Protein AF-A0A1Z9LT45-F1 (afdb_monomer)

Radius of gyration: 24.72 Å; Cα contacts (8 Å, |Δi|>4): 29; chains: 1; bounding box: 57×39×50 Å

Solvent-accessible surface area (backbone atoms only — not comparable to full-atom values): 4341 Å² total; per-residue (Å²): 138,54,73,68,60,52,53,54,50,51,53,52,49,51,56,51,49,54,52,51,50,54,49,51,61,69,66,48,78,75,73,71,89,54,73,85,77,50,73,29,64,62,36,86,65,71,100,57,45,79,41,64,82,46,70,70,76,82,85,60,95,85,77,82,80,135

pLDDT: mean 75.02, std 15.03, range [47.09, 95.31]

Secondary structure (DSSP, 8-state):
--HHHHHHHHHHHHHHHHHHHHHHHHHS----TTTTS-SSPBP-SSTTTT-B--------TT----

Mean predicted aligned error: 14.91 Å

Sequence (66 aa):
MGRFTELLKNFANNSLNKKKENVLLRARKEVGINDNGTSGFTIKEGPNKGRVLGHISVKHSNTKFQ

Fol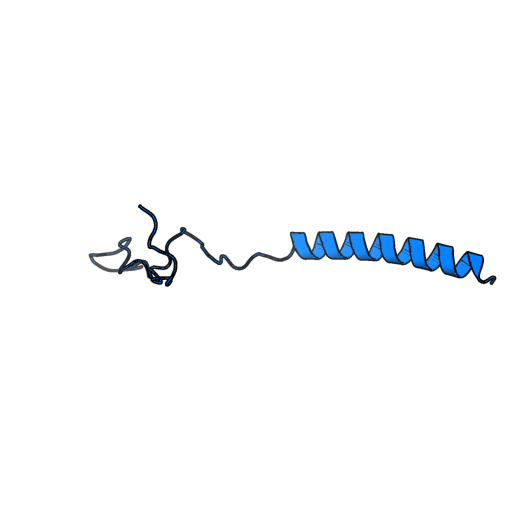dseek 3Di:
DDPVVVVVVVVVVVVVVVVVVVVVVVVPDPDPPQPPPACFDAACDDPRHRDTPDGPDDDDPPPDDD

Structure (mmCIF, N/CA/C/O backbone):
data_AF-A0A1Z9LT45-F1
#
_entry.id   AF-A0A1Z9LT45-F1
#
loop_
_atom_site.group_PDB
_atom_site.id
_atom_site.type_symbol
_atom_site.label_atom_id
_atom_site.label_alt_id
_atom_site.label_comp_id
_atom_site.label_asym_id
_atom_site.label_entity_id
_atom_site.label_seq_id
_atom_site.pdbx_PDB_ins_code
_atom_site.Cartn_x
_atom_site.Cartn_y
_atom_site.Cartn_z
_atom_site.occupancy
_atom_site.B_iso_or_equiv
_atom_site.auth_seq_id
_atom_site.auth_comp_id
_atom_site.auth_asym_id
_atom_site.auth_atom_id
_atom_site.pdbx_PDB_model_num
ATOM 1 N N . MET A 1 1 ? 27.276 -10.651 -29.281 1.00 63.94 1 MET A N 1
ATOM 2 C CA . MET A 1 1 ? 26.122 -9.856 -28.804 1.00 63.94 1 MET A CA 1
ATOM 3 C C . MET A 1 1 ? 26.643 -8.480 -28.425 1.00 63.94 1 MET A C 1
ATOM 5 O O . MET A 1 1 ? 27.617 -8.415 -27.691 1.00 63.94 1 MET A O 1
ATOM 9 N N . GLY A 1 2 ? 26.123 -7.406 -29.022 1.00 86.50 2 GLY A N 1
ATOM 10 C CA . GLY A 1 2 ? 26.654 -6.049 -28.821 1.00 86.50 2 GLY A CA 1
ATOM 11 C C . GLY A 1 2 ? 25.940 -5.304 -27.690 1.00 86.50 2 GLY A C 1
ATOM 12 O O . GLY A 1 2 ? 24.766 -5.567 -27.434 1.00 86.50 2 GLY A O 1
ATOM 13 N N . ARG A 1 3 ? 26.593 -4.316 -27.063 1.00 77.31 3 ARG A N 1
ATOM 14 C CA . ARG A 1 3 ? 26.010 -3.523 -25.955 1.00 77.31 3 ARG A CA 1
ATOM 15 C C . ARG A 1 3 ? 24.628 -2.934 -26.276 1.00 77.31 3 ARG A C 1
ATOM 17 O O . ARG A 1 3 ? 23.751 -2.893 -25.422 1.00 77.31 3 ARG A O 1
ATOM 24 N N . PHE A 1 4 ? 24.404 -2.520 -27.523 1.00 86.88 4 PHE A N 1
ATOM 25 C CA . PHE A 1 4 ? 23.112 -1.984 -27.966 1.00 86.88 4 PHE A CA 1
ATOM 26 C C . PHE A 1 4 ? 21.986 -3.031 -27.931 1.00 86.88 4 PHE A C 1
ATOM 28 O O . PHE A 1 4 ? 20.861 -2.732 -27.538 1.00 86.88 4 PHE A O 1
ATOM 35 N N . THR A 1 5 ? 22.298 -4.287 -28.262 1.00 89.56 5 THR A N 1
ATOM 36 C CA . THR A 1 5 ? 21.329 -5.393 -28.189 1.00 89.56 5 THR A CA 1
ATOM 37 C C . THR A 1 5 ? 20.933 -5.707 -26.746 1.00 89.56 5 THR A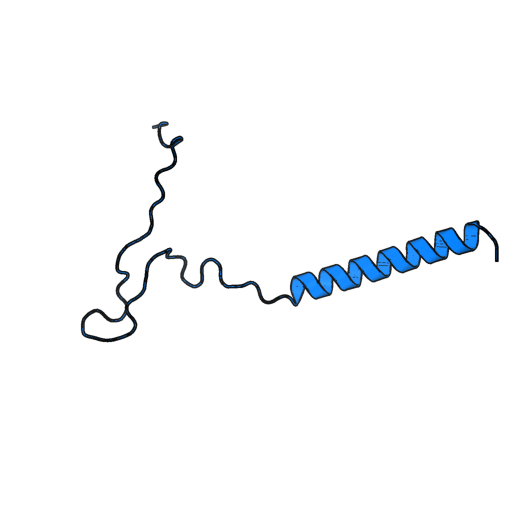 C 1
ATOM 39 O O . THR A 1 5 ? 19.772 -6.003 -26.473 1.00 89.56 5 THR A O 1
ATOM 42 N N . GLU A 1 6 ? 21.867 -5.564 -25.804 1.00 91.69 6 GLU A N 1
ATOM 43 C CA . GLU A 1 6 ? 21.609 -5.747 -24.374 1.00 91.69 6 GLU A CA 1
ATOM 44 C C . GLU A 1 6 ? 20.728 -4.629 -23.808 1.00 91.69 6 GLU A C 1
ATOM 46 O O . GLU A 1 6 ? 19.790 -4.912 -23.065 1.00 91.69 6 GLU A O 1
ATOM 51 N N . LEU A 1 7 ? 20.954 -3.373 -24.212 1.00 90.88 7 LEU A N 1
ATOM 52 C CA . LEU A 1 7 ? 20.106 -2.239 -23.823 1.00 90.88 7 LEU A CA 1
ATOM 53 C C . LEU A 1 7 ? 18.653 -2.426 -24.273 1.00 90.88 7 LEU A C 1
ATOM 55 O O . LEU A 1 7 ? 17.732 -2.266 -23.470 1.00 90.88 7 LEU A O 1
ATOM 59 N N . LEU A 1 8 ? 18.442 -2.821 -25.532 1.00 93.06 8 LEU A N 1
ATOM 60 C CA . LEU A 1 8 ? 17.103 -3.088 -26.064 1.00 93.06 8 LEU A CA 1
ATOM 61 C C . LEU A 1 8 ? 16.428 -4.261 -25.345 1.00 93.06 8 LEU A C 1
ATOM 63 O O . LEU A 1 8 ? 15.247 -4.185 -24.999 1.00 93.06 8 LEU A O 1
ATOM 67 N N . LYS A 1 9 ? 17.188 -5.323 -25.055 1.00 93.69 9 LYS A N 1
ATOM 68 C CA . LYS A 1 9 ? 16.707 -6.472 -24.281 1.00 93.69 9 LYS A CA 1
ATOM 69 C C . LYS A 1 9 ? 16.284 -6.059 -22.869 1.00 93.69 9 LYS A C 1
ATOM 71 O O . LYS A 1 9 ? 15.211 -6.449 -22.413 1.00 93.69 9 LYS A O 1
ATOM 76 N N . ASN A 1 10 ? 17.081 -5.235 -22.194 1.00 93.00 10 ASN A N 1
ATOM 77 C CA . ASN A 1 10 ? 16.778 -4.736 -20.853 1.00 93.00 10 ASN A CA 1
ATOM 78 C C . ASN A 1 10 ? 15.540 -3.834 -20.847 1.00 93.00 10 ASN A C 1
ATOM 80 O O . ASN A 1 10 ? 14.684 -3.977 -19.978 1.00 93.00 10 ASN A O 1
ATOM 84 N N . PHE A 1 11 ? 15.392 -2.959 -21.845 1.00 94.38 11 PHE A N 1
ATOM 85 C CA . PHE A 1 11 ? 14.198 -2.129 -21.992 1.00 94.38 11 PHE A CA 1
ATOM 86 C C . PHE A 1 11 ? 12.929 -2.972 -22.181 1.00 94.38 11 PHE A C 1
ATOM 88 O O . PHE A 1 11 ? 11.928 -2.760 -21.489 1.00 94.38 11 PHE A O 1
ATOM 95 N N . ALA A 1 12 ? 12.984 -3.972 -23.067 1.00 93.06 12 ALA A N 1
ATOM 96 C CA . ALA A 1 12 ? 11.878 -4.897 -23.284 1.00 93.06 12 ALA A CA 1
ATOM 97 C C . ALA A 1 12 ? 11.517 -5.656 -21.994 1.00 93.06 12 ALA A C 1
ATOM 99 O O . ALA A 1 12 ? 10.346 -5.708 -21.612 1.00 93.06 12 ALA A O 1
ATOM 100 N N . ASN A 1 13 ? 12.520 -6.167 -21.273 1.00 94.12 13 ASN A N 1
ATOM 101 C CA . ASN A 1 13 ? 12.325 -6.865 -20.002 1.00 94.12 13 ASN A CA 1
ATOM 102 C C . ASN A 1 13 ? 11.698 -5.964 -18.929 1.00 94.12 13 ASN A C 1
ATOM 104 O O . ASN A 1 13 ? 10.757 -6.379 -18.256 1.00 94.12 13 ASN A O 1
ATOM 108 N N . ASN A 1 14 ? 12.153 -4.716 -18.804 1.00 94.62 14 ASN A N 1
ATOM 109 C CA . ASN A 1 14 ? 11.605 -3.759 -17.841 1.00 94.62 14 ASN A CA 1
ATOM 110 C C . ASN A 1 14 ? 10.138 -3.422 -18.139 1.00 94.62 14 ASN A C 1
ATOM 112 O O . ASN A 1 14 ? 9.316 -3.372 -17.225 1.00 94.62 14 ASN A O 1
ATOM 116 N N . SER A 1 15 ? 9.781 -3.256 -19.416 1.00 93.81 15 SER A N 1
ATOM 117 C CA . SER A 1 15 ? 8.389 -3.045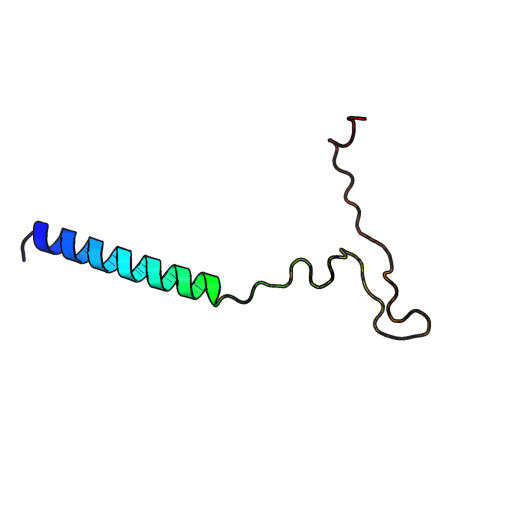 -19.834 1.00 93.81 15 SER A CA 1
ATOM 118 C C . SER A 1 15 ? 7.497 -4.241 -19.477 1.00 93.81 15 SER A C 1
ATOM 120 O O . SER A 1 15 ? 6.390 -4.068 -18.960 1.00 93.81 15 SER A O 1
ATOM 122 N N . LEU A 1 16 ? 7.990 -5.468 -19.682 1.00 94.88 16 LEU A N 1
ATOM 123 C CA . LEU A 1 16 ? 7.279 -6.690 -19.299 1.00 94.88 16 LEU A CA 1
ATOM 124 C C . LEU A 1 16 ? 7.121 -6.817 -17.780 1.00 94.88 16 LEU A C 1
ATOM 126 O O . LEU A 1 16 ? 6.030 -7.141 -17.311 1.00 94.88 16 LEU A O 1
ATOM 130 N N . ASN A 1 17 ? 8.171 -6.529 -17.012 1.00 95.31 17 ASN A N 1
ATOM 131 C CA . ASN A 1 17 ? 8.129 -6.573 -15.551 1.00 95.31 17 ASN A CA 1
ATOM 132 C C . ASN A 1 17 ? 7.130 -5.556 -14.995 1.00 95.31 17 ASN A C 1
ATOM 134 O O . ASN A 1 17 ? 6.269 -5.932 -14.206 1.00 95.31 17 ASN A O 1
ATOM 138 N N . LYS A 1 18 ? 7.127 -4.321 -15.509 1.00 94.62 18 LYS A N 1
ATOM 139 C CA . LYS A 1 18 ? 6.157 -3.289 -15.114 1.00 94.62 18 LYS A CA 1
ATOM 140 C C .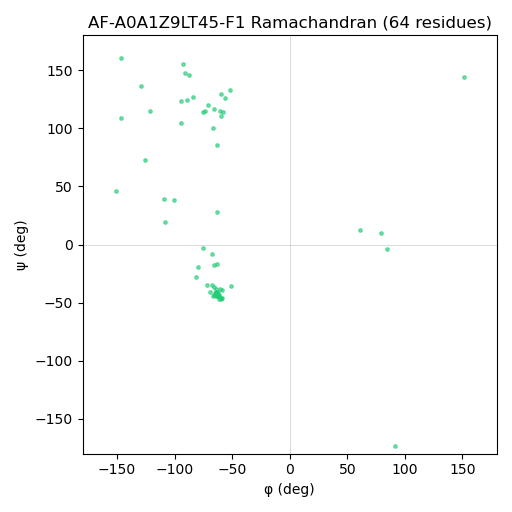 LYS A 1 18 ? 4.708 -3.714 -15.373 1.00 94.62 18 LYS A C 1
ATOM 142 O O . LYS A 1 18 ? 3.819 -3.455 -14.564 1.00 94.62 18 LYS A O 1
ATOM 147 N N . LYS A 1 19 ? 4.441 -4.396 -16.494 1.00 94.19 19 LYS A N 1
ATOM 148 C CA . LYS A 1 19 ? 3.108 -4.956 -16.777 1.00 94.19 19 LYS A CA 1
ATOM 149 C C . LYS A 1 19 ? 2.724 -6.034 -15.762 1.00 94.19 1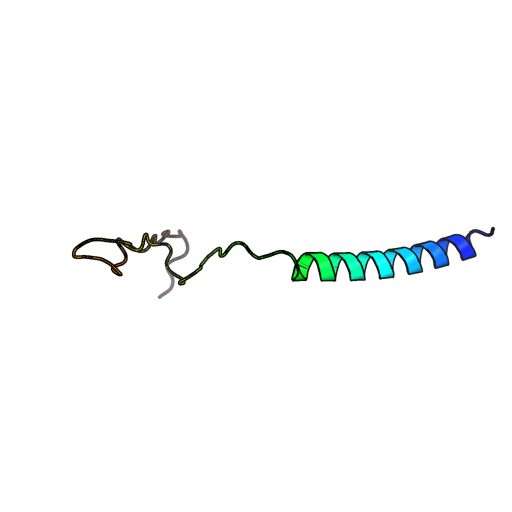9 LYS A C 1
ATOM 151 O O . LYS A 1 19 ? 1.603 -6.006 -15.264 1.00 94.19 19 LYS A O 1
ATOM 156 N N . LYS A 1 20 ? 3.644 -6.947 -15.434 1.00 93.44 20 LYS A N 1
ATOM 157 C CA . LYS A 1 20 ? 3.418 -8.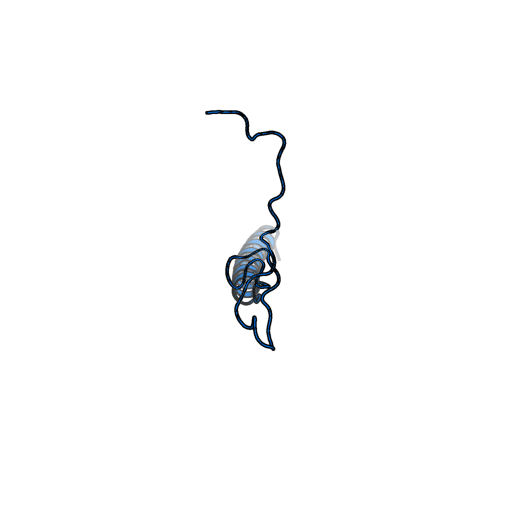008 -14.437 1.00 93.44 20 LYS A CA 1
ATOM 158 C C . LYS A 1 20 ? 3.164 -7.432 -13.044 1.00 93.44 20 LYS A C 1
ATOM 160 O O . LYS A 1 20 ? 2.216 -7.850 -12.393 1.00 93.44 20 LYS A O 1
ATOM 165 N N . GLU A 1 21 ? 3.942 -6.439 -12.623 1.00 93.25 21 GLU A N 1
ATOM 166 C CA . GLU A 1 21 ? 3.748 -5.748 -11.343 1.00 93.25 21 GLU A CA 1
ATOM 167 C C . GLU A 1 21 ? 2.368 -5.100 -11.251 1.00 93.25 21 GLU A C 1
ATOM 169 O O . GLU A 1 21 ? 1.665 -5.308 -10.269 1.00 93.25 21 GLU A O 1
ATOM 174 N N . ASN A 1 22 ? 1.921 -4.402 -12.297 1.00 91.69 22 ASN A N 1
ATOM 175 C CA . ASN A 1 22 ? 0.579 -3.814 -12.325 1.00 91.69 22 ASN A CA 1
ATOM 176 C C . ASN A 1 22 ? -0.533 -4.865 -12.210 1.00 91.69 22 ASN A C 1
ATOM 178 O O . ASN A 1 22 ? -1.549 -4.620 -11.562 1.00 91.69 22 ASN A O 1
ATOM 182 N N . VAL A 1 23 ? -0.357 -6.031 -12.837 1.00 92.62 23 VAL A N 1
ATOM 183 C CA . VAL A 1 23 ? -1.305 -7.148 -12.707 1.00 92.62 23 VAL A CA 1
ATOM 184 C C . VAL A 1 23 ? -1.298 -7.692 -11.281 1.00 92.62 23 VAL A C 1
ATOM 186 O O . VAL A 1 23 ? -2.367 -7.885 -10.716 1.00 92.62 23 VAL A O 1
ATOM 189 N N . LEU A 1 24 ? -0.126 -7.877 -10.668 1.00 88.44 24 LEU A N 1
ATOM 190 C CA . LEU A 1 24 ? -0.007 -8.333 -9.279 1.00 88.44 24 LEU A CA 1
ATOM 191 C C . LEU A 1 24 ? -0.592 -7.329 -8.280 1.00 88.44 24 LEU A C 1
ATOM 193 O O . LEU A 1 24 ? -1.239 -7.739 -7.323 1.00 88.44 24 LEU A O 1
ATOM 197 N N . LEU A 1 25 ? -0.406 -6.026 -8.506 1.00 86.25 25 LEU A N 1
ATOM 198 C CA . LEU A 1 25 ? -1.007 -4.969 -7.689 1.00 86.25 25 LEU A CA 1
ATOM 199 C C 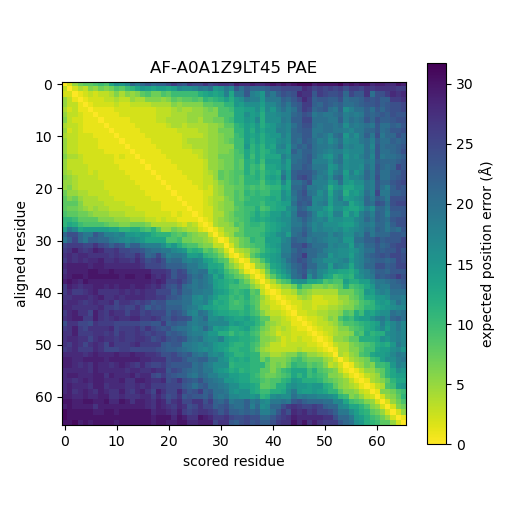. LEU A 1 25 ? -2.534 -4.988 -7.780 1.00 86.25 25 LEU A C 1
ATOM 201 O O . LEU A 1 25 ? -3.195 -4.868 -6.758 1.00 86.25 25 LEU A O 1
ATOM 205 N N . ARG A 1 26 ? -3.090 -5.192 -8.979 1.00 84.69 26 ARG A N 1
ATOM 206 C CA . ARG A 1 26 ? -4.544 -5.303 -9.193 1.00 84.69 26 ARG A CA 1
ATOM 207 C C . ARG A 1 26 ? -5.137 -6.607 -8.667 1.00 84.69 26 ARG A C 1
ATOM 209 O O . ARG A 1 26 ? -6.277 -6.622 -8.225 1.00 84.69 26 ARG A O 1
ATOM 216 N N . ALA A 1 27 ? -4.388 -7.703 -8.760 1.00 84.94 27 ALA A N 1
ATOM 217 C CA . ALA A 1 27 ? -4.810 -9.016 -8.284 1.00 84.94 27 ALA A CA 1
ATOM 218 C C . ALA A 1 27 ? -4.639 -9.173 -6.768 1.00 84.94 27 ALA A C 1
ATOM 220 O O . ALA A 1 27 ? -5.252 -10.058 -6.168 1.00 84.94 27 ALA A O 1
ATOM 221 N N . ARG A 1 28 ? -3.805 -8.337 -6.135 1.00 77.50 28 ARG A N 1
ATOM 222 C CA . ARG A 1 28 ? -3.700 -8.282 -4.681 1.00 77.50 28 ARG A CA 1
ATOM 223 C C . ARG A 1 28 ? -5.071 -7.902 -4.133 1.00 77.50 28 ARG A C 1
ATOM 225 O O . ARG A 1 28 ? -5.543 -6.791 -4.338 1.00 77.50 28 ARG A O 1
ATOM 232 N N . LYS A 1 29 ? -5.685 -8.830 -3.402 1.00 71.62 29 LYS A N 1
ATOM 233 C CA . LYS A 1 29 ? -6.863 -8.548 -2.588 1.00 71.62 29 LYS A CA 1
ATOM 234 C C . LYS A 1 29 ? -6.467 -7.484 -1.569 1.00 71.62 29 LYS A C 1
ATOM 236 O O . LYS A 1 29 ? -5.645 -7.756 -0.692 1.00 71.62 29 LYS A O 1
ATOM 241 N N . GLU A 1 30 ? -6.990 -6.273 -1.720 1.00 63.94 30 GLU A N 1
ATOM 242 C CA . GLU A 1 30 ? -6.883 -5.264 -0.676 1.00 63.94 30 GLU A CA 1
ATOM 243 C C . GLU A 1 30 ? -7.487 -5.876 0.592 1.00 63.94 30 GLU A C 1
ATOM 245 O O . GLU A 1 30 ? -8.590 -6.429 0.575 1.00 63.94 30 GLU A O 1
ATOM 250 N N . VAL A 1 31 ? -6.726 -5.873 1.686 1.00 58.56 31 VAL A N 1
ATOM 251 C CA . VAL A 1 31 ? -7.338 -6.079 2.997 1.00 58.56 31 VAL A CA 1
ATOM 252 C C . VAL A 1 31 ? -8.348 -4.953 3.156 1.00 58.56 31 VAL A C 1
ATOM 254 O O . VAL A 1 31 ? -7.999 -3.808 2.889 1.00 58.56 31 VAL A O 1
ATOM 257 N N . GLY A 1 32 ? -9.593 -5.261 3.516 1.00 60.00 32 GLY A N 1
ATOM 258 C CA . GLY A 1 32 ? -10.610 -4.247 3.763 1.00 60.00 32 GLY A CA 1
ATOM 259 C C . GLY A 1 32 ? -10.186 -3.383 4.945 1.00 60.00 32 GLY A C 1
ATOM 260 O O . GLY A 1 32 ? -10.555 -3.661 6.080 1.00 60.00 32 GLY A O 1
ATOM 261 N N . ILE A 1 33 ? -9.379 -2.346 4.692 1.00 54.91 33 ILE A N 1
ATOM 262 C CA . ILE A 1 33 ? -8.891 -1.409 5.717 1.00 54.91 33 ILE A CA 1
ATOM 263 C C . ILE A 1 33 ? -10.088 -0.652 6.329 1.00 54.91 33 ILE A C 1
ATOM 265 O O . ILE A 1 33 ? -9.974 -0.107 7.419 1.00 54.91 33 ILE A O 1
ATOM 269 N N . ASN A 1 34 ? -11.247 -0.671 5.651 1.00 52.78 34 ASN A N 1
ATOM 270 C CA . ASN A 1 3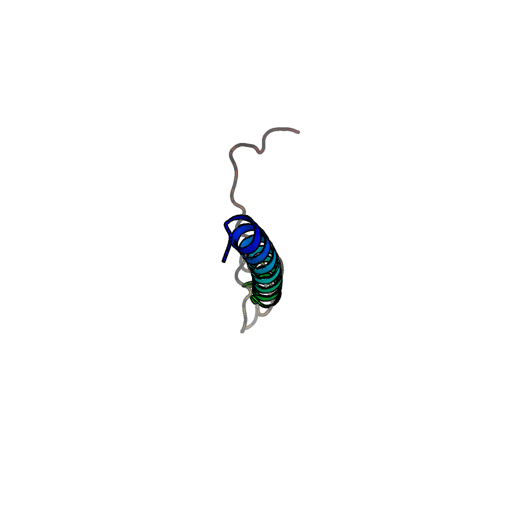4 ? -12.520 -0.093 6.076 1.00 52.78 34 ASN A CA 1
ATOM 271 C C . ASN A 1 34 ? -13.738 -0.849 5.501 1.00 52.78 34 ASN A C 1
ATOM 273 O O . ASN A 1 34 ? -14.661 -0.209 4.993 1.00 52.78 34 ASN A O 1
ATOM 277 N N . ASP A 1 35 ? -13.782 -2.185 5.542 1.00 47.44 35 ASP A N 1
ATOM 278 C CA . ASP A 1 35 ? -15.051 -2.870 5.240 1.00 47.44 35 ASP A CA 1
ATOM 279 C C . ASP A 1 35 ? -16.124 -2.362 6.235 1.00 47.44 35 ASP A C 1
ATOM 281 O O . ASP A 1 35 ? -16.002 -2.559 7.443 1.00 47.44 35 ASP A O 1
ATOM 285 N N . ASN A 1 36 ? -17.135 -1.649 5.713 1.00 53.72 36 ASN A N 1
ATOM 286 C CA . ASN A 1 36 ? -18.191 -0.868 6.393 1.00 53.72 36 ASN A CA 1
ATOM 287 C C . ASN A 1 36 ? -17.860 0.538 6.938 1.00 53.72 36 ASN A C 1
ATOM 289 O O . ASN A 1 36 ? -18.710 1.125 7.606 1.00 53.72 36 ASN A O 1
ATOM 293 N N . GLY A 1 37 ? -16.701 1.139 6.643 1.00 50.16 37 GLY A N 1
ATOM 294 C CA . GLY A 1 37 ? -16.460 2.568 6.938 1.00 50.16 37 GLY A CA 1
ATOM 295 C C . GLY A 1 37 ? -16.543 2.969 8.420 1.00 50.16 37 GLY A C 1
ATOM 296 O O . GLY A 1 37 ? -16.583 4.154 8.748 1.00 50.16 37 GLY A O 1
ATOM 297 N N . THR A 1 38 ? -16.563 2.001 9.333 1.00 54.16 38 THR A N 1
ATOM 298 C CA . THR A 1 38 ? -16.618 2.247 10.768 1.00 54.16 38 THR A CA 1
ATOM 299 C C . THR A 1 38 ? -15.414 1.618 11.431 1.00 54.16 38 THR A C 1
ATOM 301 O O . THR A 1 38 ? -15.321 0.398 11.532 1.00 54.16 38 THR A O 1
ATOM 304 N N . SER A 1 39 ? -14.554 2.461 11.996 1.00 57.88 39 SER A N 1
ATOM 305 C CA . SER A 1 39 ? -13.513 2.111 12.971 1.00 57.88 39 SER A CA 1
ATOM 306 C C . SER A 1 39 ? -14.091 1.563 14.291 1.00 57.88 39 SER A C 1
ATOM 308 O O . SER A 1 39 ? -13.529 1.792 15.358 1.00 57.88 39 SER A O 1
ATOM 310 N N . GLY A 1 40 ? -15.268 0.938 14.252 1.00 58.53 40 GLY A N 1
ATOM 311 C CA . GLY A 1 40 ? -16.064 0.543 15.399 1.00 58.53 40 GLY A CA 1
ATOM 312 C C . GLY A 1 40 ? -16.465 -0.918 15.317 1.00 58.53 40 GLY A C 1
ATOM 313 O O . GLY A 1 40 ? -16.875 -1.416 14.269 1.00 58.53 40 GLY A O 1
ATOM 314 N N . PHE A 1 41 ? -16.357 -1.616 16.443 1.00 61.75 41 PHE A N 1
ATOM 315 C CA . PHE A 1 41 ? -16.765 -3.010 16.544 1.00 61.75 41 PHE A CA 1
ATOM 316 C C . PHE A 1 41 ? -18.286 -3.124 16.363 1.00 61.75 41 PHE A C 1
ATOM 318 O O . PHE A 1 41 ? -19.058 -2.596 17.169 1.00 61.75 41 PHE A O 1
ATOM 325 N N . THR A 1 42 ? -18.712 -3.812 15.299 1.00 69.31 42 THR A N 1
ATOM 326 C CA . THR A 1 42 ? -20.123 -4.158 15.076 1.00 69.31 42 THR A CA 1
ATOM 327 C C . THR A 1 42 ? -20.463 -5.427 15.848 1.00 69.31 42 THR A C 1
ATOM 329 O O . THR A 1 42 ? -19.798 -6.456 15.702 1.00 69.31 42 THR A O 1
ATOM 332 N N . ILE A 1 43 ? -21.516 -5.365 16.660 1.00 75.06 43 ILE A N 1
ATOM 333 C CA . ILE A 1 43 ? -21.986 -6.502 17.453 1.00 75.06 43 ILE A CA 1
ATOM 334 C C . ILE A 1 43 ? -22.623 -7.537 16.519 1.00 75.06 43 ILE A C 1
ATOM 336 O O . ILE A 1 43 ? -23.602 -7.244 15.829 1.00 75.06 43 ILE A O 1
ATOM 340 N N . LYS A 1 44 ? -22.073 -8.756 16.501 1.00 74.94 44 LYS A N 1
ATOM 341 C CA . LYS A 1 44 ? -22.515 -9.829 15.594 1.00 74.94 44 LYS A CA 1
ATOM 342 C C . LYS A 1 44 ? -23.755 -10.582 16.090 1.00 74.94 44 LYS A C 1
ATOM 344 O O . LYS A 1 44 ? -24.516 -11.082 15.263 1.00 74.94 44 LYS A O 1
ATOM 349 N N . GLU A 1 45 ? -23.984 -10.649 17.402 1.00 77.12 45 GLU A N 1
ATOM 350 C CA . GLU A 1 45 ? -25.039 -11.472 18.015 1.00 77.12 45 GLU A CA 1
ATOM 351 C C . GLU A 1 45 ? -25.644 -10.827 19.275 1.00 77.12 45 GLU A C 1
ATOM 353 O O . GLU A 1 45 ? -25.049 -9.934 19.878 1.00 77.12 45 GLU A O 1
ATOM 358 N N . GLY A 1 46 ? -26.842 -11.276 19.667 1.00 80.00 46 GLY A N 1
ATOM 359 C CA . GLY A 1 46 ? -27.564 -10.788 20.848 1.00 80.00 46 GLY A CA 1
ATOM 360 C C . GLY A 1 46 ? -28.526 -9.615 20.582 1.00 80.00 46 GLY A C 1
ATOM 361 O O . GLY A 1 46 ? -28.743 -9.230 19.432 1.00 80.00 46 GLY A O 1
ATOM 362 N N . PRO A 1 47 ? -29.116 -9.021 21.637 1.00 82.38 47 PRO A N 1
ATOM 363 C CA . PRO A 1 47 ? -30.183 -8.014 21.527 1.00 82.38 47 PRO A CA 1
ATOM 364 C C . PRO A 1 47 ? -29.741 -6.690 20.885 1.00 82.38 47 PRO A C 1
ATOM 366 O O . PRO A 1 47 ? -30.572 -5.912 20.435 1.00 82.38 47 PRO A O 1
ATOM 369 N N . ASN A 1 48 ? -28.431 -6.436 20.820 1.00 75.00 48 ASN A N 1
ATOM 370 C CA . ASN A 1 48 ? -27.844 -5.255 20.185 1.00 75.00 48 ASN A CA 1
ATOM 371 C C . ASN A 1 48 ? -27.128 -5.588 18.859 1.00 75.00 48 ASN A C 1
ATOM 373 O O . ASN A 1 48 ? -26.290 -4.811 18.401 1.00 75.00 48 ASN A O 1
ATOM 377 N N . LYS A 1 49 ? -27.431 -6.738 18.240 1.00 79.44 49 LYS A N 1
ATOM 378 C CA . LYS A 1 49 ? -26.882 -7.144 16.938 1.00 79.44 49 LYS A CA 1
ATOM 379 C C . LYS A 1 49 ? -27.072 -6.044 15.886 1.00 79.44 49 LYS A C 1
ATOM 381 O O . LYS A 1 49 ? -28.153 -5.480 15.756 1.00 79.44 49 LYS A O 1
ATOM 386 N N . GLY A 1 50 ? -26.010 -5.750 15.137 1.00 71.75 50 GLY A N 1
ATOM 387 C CA . GLY A 1 50 ? -25.996 -4.705 14.107 1.00 71.75 50 GLY A CA 1
ATOM 388 C C . GLY A 1 50 ? -25.700 -3.293 14.625 1.00 71.75 50 GLY A C 1
ATOM 389 O O . GLY A 1 50 ? -25.565 -2.376 13.821 1.00 71.75 50 GLY A O 1
ATOM 390 N N . ARG A 1 51 ? -25.552 -3.099 15.943 1.00 75.81 51 ARG A N 1
ATOM 391 C CA . ARG A 1 51 ? -25.129 -1.814 16.521 1.00 75.81 51 ARG A CA 1
ATOM 392 C C . ARG A 1 51 ? -23.603 -1.719 16.585 1.00 75.81 51 ARG A C 1
ATOM 394 O O . ARG A 1 51 ? -22.918 -2.712 16.832 1.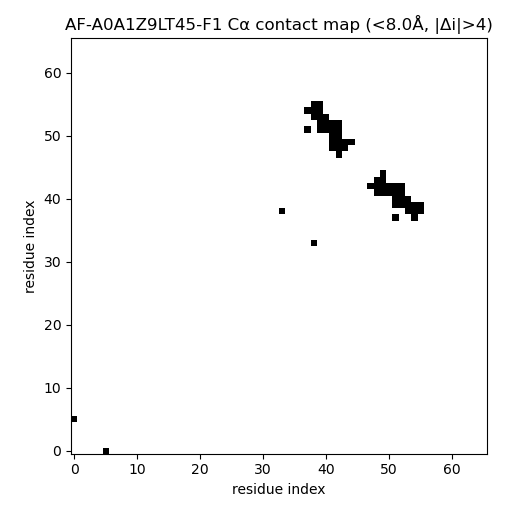00 75.81 51 ARG A O 1
ATOM 401 N N . VAL A 1 52 ? -23.082 -0.508 16.392 1.00 73.75 52 VAL A N 1
ATOM 402 C CA . VAL A 1 52 ? -21.650 -0.179 16.479 1.00 73.75 52 VAL A CA 1
ATOM 403 C C . VAL A 1 52 ? -21.349 0.336 17.889 1.00 73.75 52 VAL A C 1
ATOM 405 O O . VAL A 1 52 ? -21.981 1.290 18.338 1.00 73.75 52 VAL A O 1
ATOM 408 N N . LEU A 1 53 ? -20.406 -0.293 18.603 1.00 68.75 53 LEU A N 1
ATOM 409 C CA . LEU A 1 53 ? -20.096 0.013 20.017 1.00 68.75 53 LEU A CA 1
ATOM 410 C C . LEU A 1 53 ? -19.304 1.315 20.236 1.00 68.75 53 LEU A C 1
ATOM 412 O O . LEU A 1 53 ? -19.060 1.709 21.372 1.00 68.75 53 LEU A O 1
ATOM 416 N N . GLY A 1 54 ? -18.927 2.001 19.162 1.00 63.44 54 GLY A N 1
ATOM 417 C CA . GLY A 1 54 ? -18.237 3.283 19.211 1.00 63.44 54 GLY A CA 1
ATOM 418 C C . GLY A 1 54 ? -17.357 3.473 17.989 1.00 63.44 54 GLY A C 1
ATOM 419 O O . GLY A 1 54 ? -16.775 2.517 17.485 1.00 63.44 54 GLY A O 1
ATOM 420 N N . HIS A 1 55 ? -17.261 4.706 17.506 1.00 65.75 55 HIS A N 1
ATOM 421 C CA . HIS A 1 55 ? -16.310 5.063 16.460 1.00 65.75 55 HIS A CA 1
ATOM 422 C C . HIS A 1 55 ? -15.004 5.486 17.132 1.00 65.75 55 HIS A C 1
ATOM 424 O O . HIS A 1 55 ? -15.013 6.400 17.960 1.00 65.75 55 HIS A O 1
ATOM 430 N N . ILE A 1 56 ? -13.880 4.849 16.789 1.00 65.19 56 ILE A N 1
ATOM 431 C CA . ILE A 1 56 ? -12.567 5.349 17.211 1.00 65.19 56 ILE A CA 1
ATOM 432 C C . ILE A 1 56 ? -12.334 6.684 16.493 1.00 65.19 56 ILE A C 1
ATOM 434 O O . ILE A 1 56 ? -11.986 6.716 15.315 1.00 65.19 56 ILE A O 1
ATOM 438 N N . SER A 1 57 ? -12.557 7.791 17.202 1.00 61.00 57 SER A N 1
ATOM 439 C CA . SER A 1 57 ? -12.188 9.131 16.748 1.00 61.00 57 SER A CA 1
ATOM 440 C C . SER A 1 57 ? -10.824 9.476 17.330 1.00 61.00 57 SER A C 1
ATOM 442 O O . SER A 1 57 ? -10.688 9.750 18.524 1.00 61.00 57 SER A O 1
ATOM 444 N N . VAL A 1 58 ? -9.787 9.423 16.498 1.00 67.56 58 VAL A N 1
ATOM 445 C CA . VAL A 1 58 ? -8.460 9.900 16.887 1.00 67.56 58 VAL A CA 1
ATOM 446 C C . VAL A 1 58 ? -8.510 11.427 16.857 1.00 67.56 58 VAL A C 1
ATOM 448 O O . VAL A 1 58 ? -8.678 12.024 15.795 1.00 67.56 58 VAL A O 1
ATOM 451 N N . LYS A 1 59 ? -8.374 12.090 18.010 1.00 63.66 59 LYS A N 1
ATOM 452 C CA . LYS A 1 59 ? -8.223 13.551 18.047 1.00 63.66 59 LYS A CA 1
ATOM 453 C C . LYS A 1 59 ? -6.819 13.913 17.568 1.00 63.66 59 LYS A C 1
ATOM 455 O O . LYS A 1 59 ? -5.838 13.549 18.205 1.00 63.66 59 LYS A O 1
ATOM 460 N N . HIS A 1 60 ? -6.730 14.606 16.438 1.00 63.16 60 HIS A N 1
ATOM 461 C CA . HIS A 1 60 ? -5.469 15.118 15.902 1.00 63.16 60 HIS A CA 1
ATOM 462 C C . HIS A 1 60 ? -5.255 16.540 16.443 1.00 63.16 60 HIS A C 1
ATOM 464 O O . HIS A 1 60 ? -6.220 17.277 16.629 1.00 63.16 60 HIS A O 1
ATOM 470 N N . SER A 1 61 ? -4.012 16.966 16.678 1.00 66.19 61 SER A N 1
ATOM 471 C CA . SER A 1 61 ? -3.704 18.314 17.198 1.00 66.19 61 SER A CA 1
ATOM 472 C C . SER A 1 61 ? -4.029 19.457 16.224 1.00 66.19 61 SER A C 1
ATOM 474 O O . SER A 1 61 ? -3.991 20.620 16.619 1.00 66.19 61 SER A O 1
ATOM 476 N N . ASN A 1 62 ? -4.395 19.143 14.977 1.00 62.16 62 ASN A N 1
ATOM 477 C CA . ASN A 1 62 ? -4.722 20.110 13.930 1.00 62.16 62 ASN A CA 1
ATOM 478 C C . ASN A 1 62 ? -6.241 20.301 13.712 1.00 62.16 62 ASN A C 1
ATOM 480 O O . ASN A 1 62 ? -6.695 20.413 12.579 1.00 62.16 62 ASN A O 1
ATOM 484 N N . THR A 1 63 ? -7.055 20.299 14.773 1.00 58.38 63 THR A N 1
ATOM 485 C CA . THR A 1 63 ? -8.517 20.528 14.687 1.00 58.38 63 THR A CA 1
ATOM 486 C C . THR A 1 63 ? -8.941 21.882 15.265 1.00 58.38 63 THR A C 1
ATOM 488 O O . THR A 1 63 ? -9.955 21.974 15.954 1.00 58.38 63 THR A O 1
ATOM 491 N N . LYS A 1 64 ? -8.156 22.940 15.040 1.00 56.47 64 LYS A N 1
ATOM 492 C CA . LYS A 1 64 ? -8.540 24.313 15.404 1.00 56.47 64 LYS A CA 1
ATOM 493 C C . LYS A 1 64 ? -8.452 25.248 14.205 1.00 56.47 64 LYS A C 1
ATOM 495 O O . LYS A 1 64 ? -7.572 26.092 14.191 1.00 56.47 64 LYS A O 1
ATOM 500 N N . PHE A 1 65 ? -9.378 25.132 13.255 1.00 53.94 65 PHE A N 1
ATOM 501 C CA . PHE A 1 65 ? -9.794 26.264 12.422 1.00 53.94 65 PHE A CA 1
ATOM 502 C C . PHE A 1 65 ? -11.283 26.125 12.066 1.00 53.94 65 PHE A C 1
ATOM 504 O O . PHE A 1 65 ? -11.643 25.260 11.275 1.00 53.94 65 PHE A O 1
ATOM 511 N N . GLN A 1 66 ? -12.054 27.020 12.704 1.00 47.09 66 GLN A N 1
ATOM 512 C CA . GLN A 1 66 ? -13.480 27.380 12.588 1.00 47.09 66 GLN A CA 1
ATOM 513 C C . GLN A 1 66 ? -14.538 26.344 12.978 1.00 47.09 66 GLN A C 1
ATOM 515 O O . GLN A 1 66 ? -14.768 25.371 12.235 1.00 47.09 66 GLN A O 1
#